Protein AF-A0A932T9E6-F1 (afdb_monomer)

Nearest PDB structures (foldseek):
  1r52-assembly1_A  TM=9.305E-01  e=2.301E-02  Saccharomyces cerevisiae
  1r53-assembly1_A  TM=9.488E-01  e=3.663E-02  Saccharomyces cerevisiae

Solvent-accessible surface area (backbone atoms only — not comparable to full-atom values): 2029 Å² total; per-residue (Å²): 138,56,65,48,70,84,74,54,30,41,35,58,49,67,51,99,87,49,98,56,68,53,70,48,78,44,68,76,82,133

pLDDT: mean 90.49, std 6.52, range [59.84, 95.31]

Sequence (30 aa):
MNSFGRKFRFTTFGESHGVALGCIVDGVPA

Foldseek 3Di:
DQWDDDQWIKGWDDDPPDPDTDIDTPNDDD

Radius of gyration: 11.04 Å; Cα contacts (8 Å, |Δi|>4): 39; chains: 1; bounding box: 30×6×27 Å

Structure (mmCIF, N/CA/C/O backbone):
data_AF-A0A932T9E6-F1
#
_entry.id   AF-A0A932T9E6-F1
#
loop_
_atom_site.group_PDB
_atom_site.id
_atom_site.type_symbol
_atom_site.label_atom_id
_atom_site.label_alt_id
_atom_site.label_comp_id
_atom_site.label_asym_id
_atom_site.label_entity_id
_atom_site.label_seq_id
_atom_site.pdbx_PDB_ins_code
_atom_site.Cartn_x
_atom_site.Cartn_y
_atom_site.Cartn_z
_atom_site.occupancy
_atom_site.B_iso_or_equiv
_atom_site.auth_seq_id
_atom_site.auth_comp_id
_atom_site.auth_asym_id
_atom_site.auth_atom_id
_atom_site.pdbx_PDB_model_num
ATOM 1 N N . MET A 1 1 ? 10.780 0.166 6.083 1.00 59.84 1 MET A N 1
ATOM 2 C CA . MET A 1 1 ? 9.713 0.592 7.015 1.00 59.84 1 MET A CA 1
ATOM 3 C C . MET A 1 1 ? 8.785 1.498 6.222 1.00 59.84 1 MET A C 1
ATOM 5 O O . MET A 1 1 ? 8.970 2.701 6.233 1.00 59.84 1 MET A O 1
ATOM 9 N N . ASN A 1 2 ? 7.860 0.918 5.447 1.00 81.88 2 ASN A N 1
ATOM 10 C CA . ASN A 1 2 ? 7.092 1.655 4.422 1.00 81.88 2 ASN A CA 1
ATOM 11 C C . ASN A 1 2 ? 5.603 1.733 4.776 1.00 81.88 2 ASN A C 1
ATOM 13 O O . ASN A 1 2 ? 4.762 1.894 3.901 1.00 81.88 2 ASN A O 1
ATOM 17 N N . SER A 1 3 ? 5.271 1.515 6.050 1.00 89.06 3 SER A N 1
ATOM 18 C CA . SER A 1 3 ? 3.902 1.573 6.551 1.00 89.06 3 SER A CA 1
ATOM 19 C C . SER A 1 3 ? 3.809 2.591 7.671 1.00 89.06 3 SER A C 1
ATOM 21 O O . SER A 1 3 ? 4.572 2.511 8.634 1.00 89.06 3 SER A O 1
ATOM 23 N N . PHE A 1 4 ? 2.879 3.528 7.538 1.00 94.69 4 PHE A N 1
ATOM 24 C CA . PHE A 1 4 ? 2.600 4.554 8.528 1.00 94.69 4 PHE A CA 1
ATOM 25 C C . PHE A 1 4 ? 1.161 4.432 9.026 1.00 94.69 4 PHE A C 1
ATOM 27 O O . PHE A 1 4 ? 0.241 4.237 8.234 1.00 94.69 4 PHE A O 1
ATOM 34 N N . GLY A 1 5 ? 0.974 4.573 10.339 1.00 90.94 5 GLY A N 1
ATOM 35 C CA . GLY A 1 5 ? -0.333 4.500 10.990 1.00 90.94 5 GLY A CA 1
ATOM 36 C C . GLY A 1 5 ? -0.663 3.129 11.590 1.00 90.94 5 GLY A C 1
ATOM 37 O O . GLY A 1 5 ? -0.010 2.124 11.308 1.00 90.94 5 GLY A O 1
ATOM 38 N N . ARG A 1 6 ? -1.658 3.114 12.491 1.00 89.19 6 ARG A N 1
ATOM 39 C CA . ARG A 1 6 ? -2.040 1.927 13.283 1.00 89.19 6 ARG A CA 1
ATOM 40 C C . ARG A 1 6 ? -3.489 1.488 13.075 1.00 89.19 6 ARG A C 1
ATOM 42 O O . ARG A 1 6 ? -3.711 0.317 12.812 1.00 89.19 6 ARG A O 1
ATOM 49 N N . LYS A 1 7 ? -4.458 2.406 13.194 1.00 89.94 7 LYS A N 1
ATOM 50 C CA . LYS A 1 7 ? -5.880 2.135 12.883 1.00 89.94 7 LYS A CA 1
ATOM 51 C C . LYS A 1 7 ? -6.232 2.462 11.434 1.00 89.94 7 LYS A C 1
ATOM 53 O O . LYS A 1 7 ? -6.972 1.723 10.809 1.00 89.94 7 LYS A O 1
ATOM 58 N N . PHE A 1 8 ? -5.676 3.558 10.932 1.00 93.12 8 PHE A N 1
ATOM 59 C CA . PHE A 1 8 ? -5.694 3.923 9.526 1.00 93.12 8 PHE A CA 1
ATOM 60 C C . PHE A 1 8 ? -4.259 3.843 9.036 1.00 93.12 8 PHE A C 1
ATOM 62 O O . PHE A 1 8 ? -3.396 4.543 9.578 1.00 93.12 8 PHE A O 1
ATOM 69 N N . ARG A 1 9 ? -3.979 2.91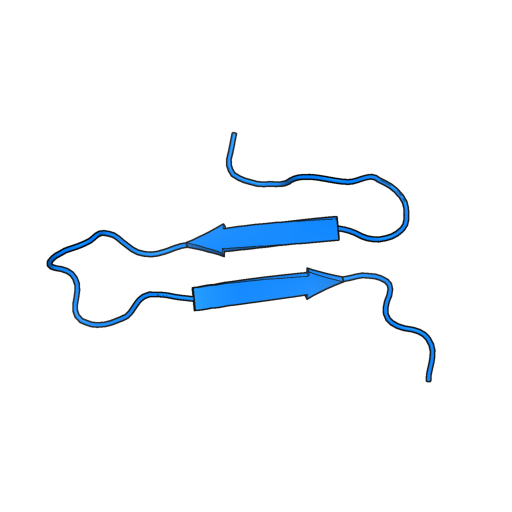6 8.124 1.00 94.44 9 ARG A N 1
ATOM 70 C CA . ARG A 1 9 ? -2.613 2.553 7.755 1.00 94.44 9 ARG A CA 1
ATOM 71 C C . ARG A 1 9 ? -2.387 2.785 6.271 1.00 94.44 9 ARG A C 1
ATOM 73 O O . ARG A 1 9 ? -3.133 2.290 5.438 1.00 94.44 9 ARG A O 1
ATOM 80 N N . PHE A 1 10 ? -1.297 3.471 5.959 1.00 95.12 10 PHE A N 1
ATOM 81 C CA . PHE A 1 10 ? -0.805 3.649 4.601 1.00 95.12 10 PHE A CA 1
ATOM 82 C C . PHE A 1 10 ? 0.454 2.837 4.400 1.00 95.12 10 PHE A C 1
ATOM 84 O O . PHE A 1 10 ? 1.394 2.975 5.179 1.00 95.12 10 PHE A O 1
ATOM 91 N N . THR A 1 11 ? 0.497 2.043 3.339 1.00 95.31 11 THR A N 1
ATOM 92 C CA . THR A 1 11 ? 1.689 1.301 2.934 1.00 95.31 11 THR A CA 1
ATOM 93 C C . THR A 1 11 ? 2.068 1.681 1.510 1.00 95.31 11 THR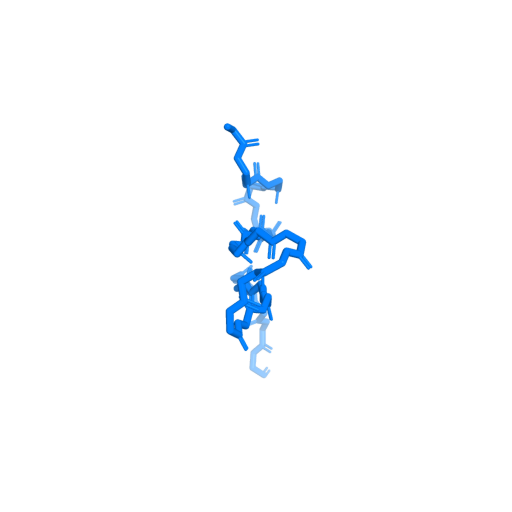 A C 1
ATOM 95 O O . THR A 1 11 ? 1.257 1.516 0.609 1.00 95.31 11 THR A O 1
ATOM 98 N N . THR A 1 12 ? 3.284 2.175 1.286 1.00 94.19 12 THR A N 1
ATOM 99 C CA . THR A 1 12 ? 3.767 2.566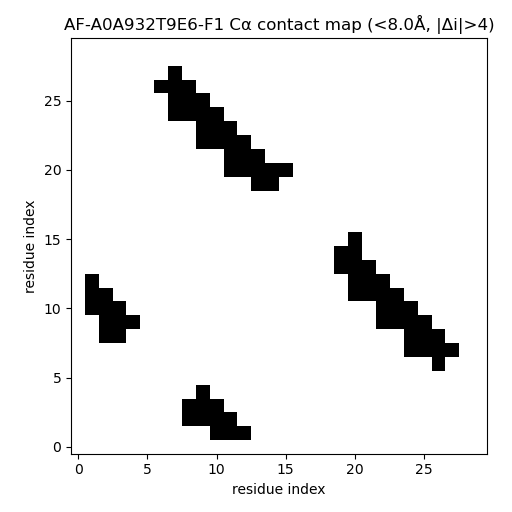 -0.050 1.00 94.19 12 THR A CA 1
ATOM 100 C C . THR A 1 12 ? 4.653 1.489 -0.671 1.00 94.19 12 THR A C 1
ATOM 102 O O . THR A 1 12 ? 5.347 0.749 0.035 1.00 94.19 12 THR A O 1
ATOM 105 N N . PHE A 1 13 ? 4.636 1.401 -2.000 1.00 93.62 13 PHE A N 1
ATOM 106 C CA . PHE A 1 13 ? 5.477 0.490 -2.771 1.00 93.62 13 PHE A CA 1
ATOM 107 C C . PHE A 1 13 ? 5.851 1.073 -4.140 1.00 93.62 13 PHE A C 1
ATOM 109 O O . PHE A 1 13 ? 5.206 1.993 -4.644 1.00 93.62 13 PHE A O 1
ATOM 116 N N . GLY A 1 14 ? 6.886 0.489 -4.742 1.00 92.44 14 GLY A N 1
ATOM 117 C CA . GLY A 1 14 ? 7.460 0.920 -6.015 1.00 92.44 14 GLY A CA 1
ATOM 118 C C . GLY A 1 14 ? 8.691 1.811 -5.839 1.00 92.44 14 GLY A C 1
ATOM 119 O O . GLY A 1 14 ? 8.900 2.417 -4.788 1.00 92.44 14 GLY A O 1
ATOM 120 N N . GLU A 1 15 ? 9.511 1.865 -6.884 1.00 90.25 15 GLU A N 1
ATOM 121 C CA . GLU A 1 15 ? 10.731 2.675 -6.973 1.00 90.25 15 GLU A CA 1
ATOM 122 C C . GLU A 1 15 ? 10.591 3.754 -8.058 1.00 90.25 15 GLU A C 1
ATOM 124 O O . GLU A 1 15 ? 9.771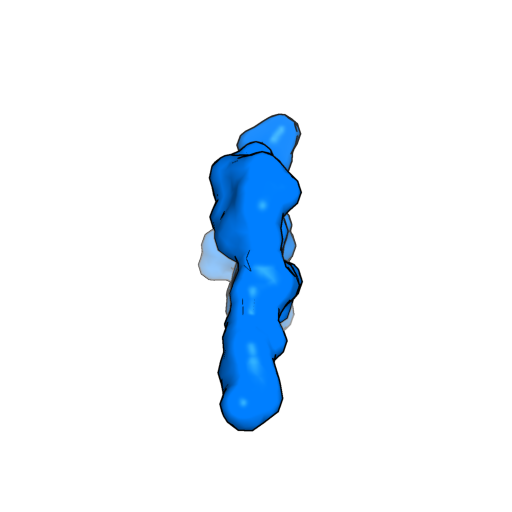 3.623 -8.966 1.00 90.25 15 GLU A O 1
ATOM 129 N N . SER A 1 16 ? 11.385 4.827 -7.988 1.00 88.75 16 S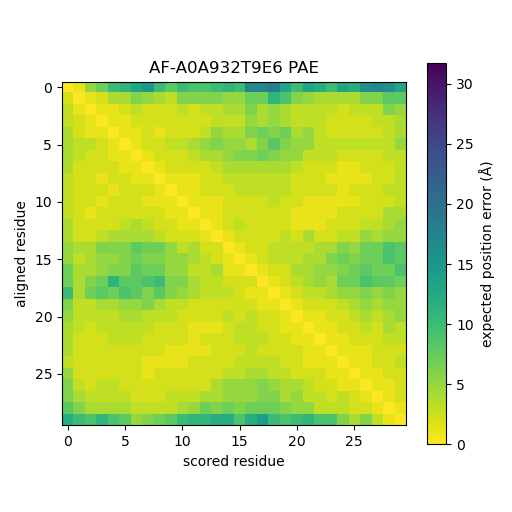ER A N 1
ATOM 130 C CA . SER A 1 16 ? 11.201 6.026 -8.826 1.00 88.75 16 SER A CA 1
ATOM 131 C C . SER A 1 16 ? 11.321 5.792 -10.338 1.00 88.75 16 SER A C 1
ATOM 133 O O . SER A 1 16 ? 10.708 6.526 -11.106 1.00 88.75 16 SER A O 1
ATOM 135 N N . HIS A 1 17 ? 12.090 4.788 -10.765 1.00 90.50 17 HIS A N 1
ATOM 136 C CA . HIS A 1 17 ? 12.284 4.414 -12.174 1.00 90.50 17 HIS A CA 1
ATOM 137 C C . HIS A 1 17 ? 11.644 3.060 -12.526 1.00 90.50 17 HIS A C 1
ATOM 139 O O . HIS A 1 17 ? 11.941 2.483 -13.571 1.00 90.50 17 HIS A O 1
ATOM 145 N N . GLY A 1 18 ? 10.785 2.538 -11.648 1.00 86.19 18 GLY A N 1
ATOM 146 C CA . GLY A 1 18 ? 10.055 1.297 -11.872 1.00 86.19 18 GLY A CA 1
ATOM 147 C C . GLY A 1 18 ? 8.826 1.498 -12.756 1.00 86.19 18 GLY A C 1
ATOM 148 O O . GLY A 1 18 ? 8.355 2.612 -12.971 1.00 86.19 18 GLY A O 1
ATOM 149 N N . VAL A 1 19 ? 8.264 0.389 -13.238 1.00 93.81 19 VAL A N 1
ATOM 150 C CA . VAL A 1 19 ? 7.070 0.390 -14.107 1.00 93.81 19 VAL A CA 1
ATOM 151 C C . VAL A 1 19 ? 5.847 1.012 -13.420 1.00 93.81 19 VAL A C 1
ATOM 153 O O . VAL A 1 19 ? 4.985 1.571 -14.096 1.00 93.81 19 VAL A O 1
ATOM 156 N N . ALA A 1 20 ? 5.761 0.931 -12.088 1.00 89.56 20 ALA A N 1
ATOM 157 C CA . ALA A 1 20 ? 4.673 1.523 -11.322 1.00 89.56 20 ALA A CA 1
ATOM 158 C C . ALA A 1 20 ? 5.089 1.892 -9.891 1.00 89.56 20 ALA A C 1
ATOM 160 O O . ALA A 1 20 ? 5.935 1.239 -9.273 1.00 89.56 20 ALA A O 1
ATOM 161 N N . LEU A 1 21 ? 4.405 2.906 -9.360 1.00 93.44 21 LEU A N 1
ATOM 162 C CA . LEU A 1 21 ? 4.440 3.326 -7.963 1.00 93.44 21 LEU A CA 1
ATOM 163 C C . LEU A 1 21 ? 3.017 3.285 -7.398 1.00 93.44 21 LEU A C 1
ATOM 165 O O . LEU A 1 21 ? 2.058 3.546 -8.125 1.00 93.44 21 LEU A O 1
ATOM 169 N N . GLY A 1 22 ? 2.867 2.997 -6.108 1.00 92.56 22 GLY A N 1
ATOM 170 C CA . GLY A 1 22 ? 1.542 2.934 -5.509 1.00 92.56 22 GLY A CA 1
ATOM 171 C C . GLY A 1 22 ? 1.531 2.920 -3.992 1.00 92.56 22 GLY A C 1
ATOM 172 O O . GLY A 1 22 ? 2.561 2.923 -3.311 1.00 92.56 22 GLY A O 1
ATOM 173 N N . CYS A 1 23 ? 0.318 2.910 -3.454 1.00 93.62 23 CYS A N 1
ATOM 174 C CA . CYS A 1 23 ? 0.086 2.740 -2.035 1.00 93.62 23 CYS A CA 1
ATOM 175 C C . CYS A 1 23 ? -1.191 1.943 -1.769 1.00 93.62 23 CYS A C 1
ATOM 177 O O . CYS A 1 23 ? -2.101 1.884 -2.592 1.00 93.62 23 CYS A O 1
ATOM 179 N N . ILE A 1 24 ? -1.228 1.316 -0.601 1.00 94.69 24 ILE A N 1
ATOM 180 C CA . ILE A 1 24 ? -2.384 0.626 -0.044 1.00 94.69 24 ILE A CA 1
ATOM 181 C C . ILE A 1 24 ? -2.854 1.443 1.151 1.00 94.69 24 ILE A C 1
ATOM 183 O O . ILE A 1 24 ? -2.043 1.808 2.009 1.00 94.69 24 ILE A O 1
ATOM 187 N N . VAL A 1 25 ? -4.155 1.716 1.196 1.00 94.69 25 VAL 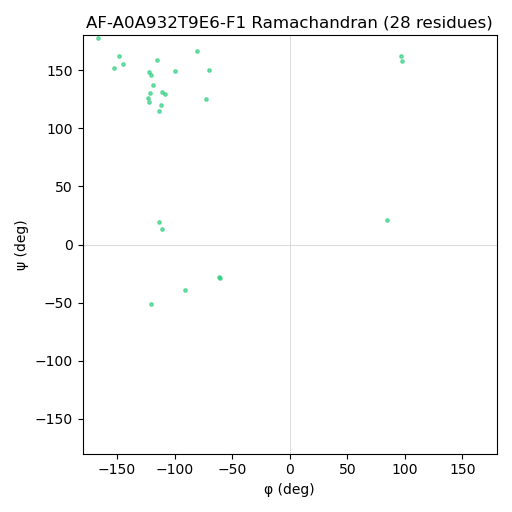A N 1
ATOM 188 C CA . VAL A 1 25 ? -4.817 2.400 2.308 1.00 94.69 25 VAL A CA 1
ATOM 189 C C . VAL A 1 25 ? -5.726 1.402 3.004 1.00 94.69 25 VAL A C 1
ATOM 191 O O . VAL A 1 25 ? -6.622 0.845 2.377 1.00 94.69 25 VAL A O 1
ATOM 194 N N . ASP A 1 26 ? -5.475 1.174 4.287 1.00 93.12 26 ASP A N 1
ATOM 195 C CA . ASP A 1 26 ? -6.176 0.187 5.100 1.00 93.12 26 ASP A CA 1
ATOM 196 C C . ASP A 1 26 ? -6.873 0.855 6.297 1.00 93.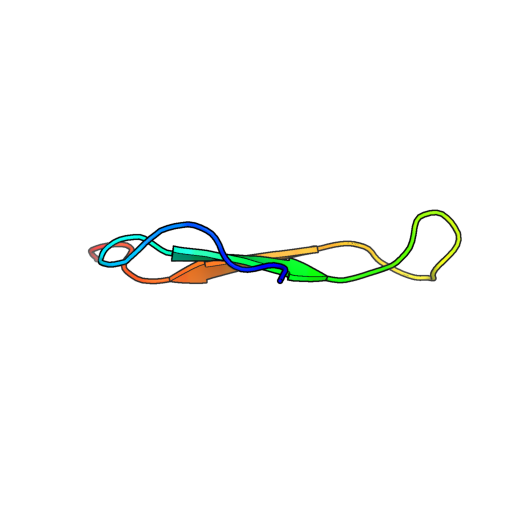12 26 ASP A C 1
ATOM 198 O O . ASP A 1 26 ? -6.373 1.839 6.857 1.00 93.12 26 ASP A O 1
ATOM 202 N N . GLY A 1 27 ? -8.034 0.322 6.686 1.00 92.69 27 GLY A N 1
ATOM 203 C CA . GLY A 1 27 ? -8.897 0.877 7.736 1.00 92.69 27 GLY A CA 1
ATOM 204 C C . GLY A 1 27 ? -9.868 1.976 7.281 1.00 92.69 27 GLY A C 1
ATOM 205 O O . GLY A 1 27 ? -10.314 2.766 8.114 1.00 92.69 27 GLY A O 1
ATOM 206 N N . VAL A 1 28 ? -10.187 2.058 5.982 1.00 91.75 28 VAL A N 1
ATOM 207 C CA . VAL A 1 28 ? -11.239 2.956 5.464 1.00 91.75 28 VAL A CA 1
ATOM 208 C C . VAL A 1 28 ? -12.619 2.394 5.859 1.00 91.75 28 VAL A C 1
ATOM 210 O O . VAL A 1 28 ? -12.889 1.230 5.560 1.00 91.75 28 VAL A O 1
ATOM 213 N N . PRO A 1 29 ? -13.493 3.167 6.531 1.00 91.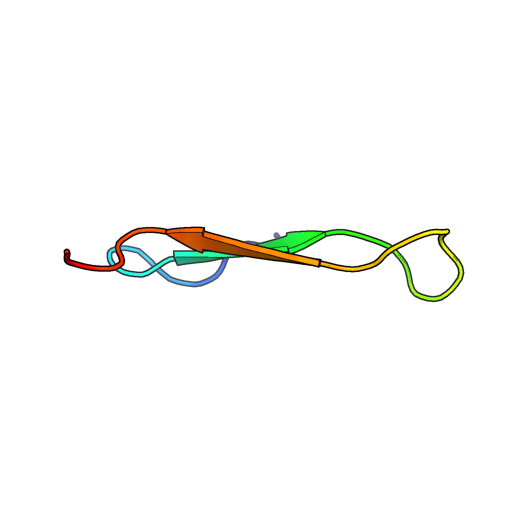12 29 PRO A N 1
ATOM 214 C CA . PRO A 1 29 ? -14.870 2.750 6.801 1.00 91.12 29 PRO A CA 1
ATOM 215 C C . PRO A 1 29 ? -15.715 2.726 5.515 1.00 91.12 29 PRO A C 1
ATOM 217 O O . PRO A 1 29 ? -15.451 3.500 4.596 1.00 91.12 29 PRO A O 1
ATOM 220 N N . ALA A 1 30 ? -16.715 1.839 5.470 1.00 84.25 30 ALA A N 1
ATOM 221 C CA . ALA A 1 30 ? -17.658 1.704 4.354 1.00 84.25 30 ALA A CA 1
ATOM 222 C C . ALA A 1 30 ? -18.739 2.794 4.352 1.00 84.25 30 ALA A C 1
ATOM 224 O O . ALA A 1 30 ? -19.152 3.208 5.462 1.00 84.2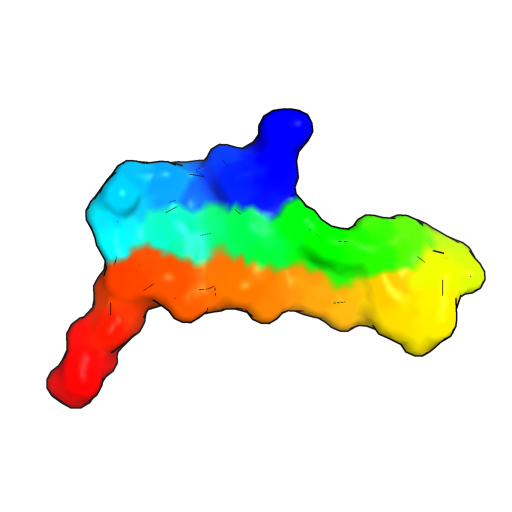5 30 ALA A O 1
#

Secondary structure (DSSP, 8-state):
--EE-SSSEEEEE--TTSS--EEEEE----